Protein AF-A0A7X6U9Q7-F1 (afdb_monomer)

Mean predicted aligned error: 3.82 Å

Radius of gyration: 16.69 Å; Cα contacts (8 Å, |Δi|>4): 390; chains: 1; bounding box: 42×28×48 Å

Structure (mmCIF, N/CA/C/O backbone):
data_AF-A0A7X6U9Q7-F1
#
_entry.id   AF-A0A7X6U9Q7-F1
#
loop_
_atom_site.group_PDB
_atom_site.id
_atom_site.type_symbol
_atom_site.label_atom_id
_atom_site.label_alt_id
_atom_site.label_comp_id
_atom_site.label_asym_id
_atom_site.label_entity_id
_atom_site.label_seq_id
_atom_site.pdbx_PDB_ins_code
_atom_site.Cartn_x
_atom_site.Cartn_y
_atom_site.Cartn_z
_atom_site.occupancy
_atom_site.B_iso_or_equiv
_atom_site.auth_seq_id
_atom_site.auth_comp_id
_atom_site.auth_asym_id
_atom_site.auth_atom_id
_atom_site.pdbx_PDB_model_num
ATOM 1 N N . VAL A 1 1 ? -3.565 -9.927 -11.632 1.00 79.88 1 VAL A N 1
ATOM 2 C CA . VAL A 1 1 ? -2.862 -8.622 -11.612 1.00 79.88 1 VAL A CA 1
ATOM 3 C C . VAL A 1 1 ? -2.818 -8.021 -13.008 1.00 79.88 1 VAL A C 1
ATOM 5 O O . VAL A 1 1 ? -3.330 -6.925 -13.165 1.00 79.88 1 VAL A O 1
ATOM 8 N N . PHE A 1 2 ? -2.296 -8.740 -14.009 1.0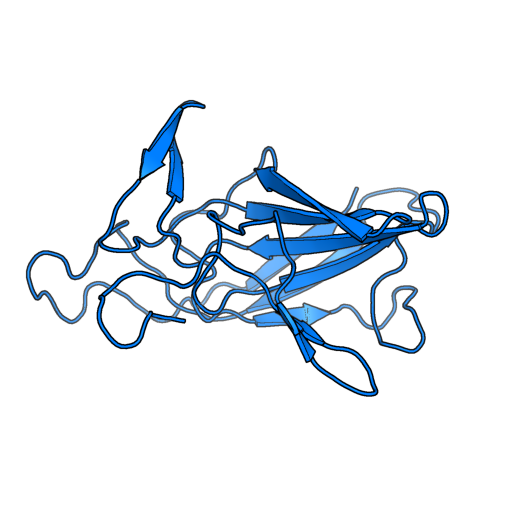0 89.38 2 PHE A N 1
ATOM 9 C CA . PHE A 1 2 ? -2.230 -8.287 -15.404 1.00 89.38 2 PHE A CA 1
ATOM 10 C C . PHE A 1 2 ? -3.474 -8.628 -16.232 1.00 89.38 2 PHE A C 1
ATOM 12 O O . PHE A 1 2 ? -4.174 -9.601 -15.933 1.00 89.38 2 PHE A O 1
ATOM 19 N N . GLN A 1 3 ? -3.727 -7.823 -17.261 1.00 92.38 3 GLN A N 1
ATOM 20 C CA . GLN A 1 3 ? -4.782 -8.022 -18.249 1.00 92.38 3 GLN A CA 1
ATOM 21 C C . GLN A 1 3 ? -4.466 -9.225 -19.149 1.00 92.38 3 GLN A C 1
ATOM 23 O O . GLN A 1 3 ? -3.314 -9.515 -19.446 1.00 92.38 3 GLN A O 1
ATOM 28 N N . ALA A 1 4 ? -5.494 -9.934 -19.624 1.00 90.81 4 ALA A N 1
ATOM 29 C CA . ALA A 1 4 ? -5.297 -11.177 -20.381 1.00 90.81 4 ALA A CA 1
ATOM 30 C C . ALA A 1 4 ? -4.565 -10.989 -21.727 1.00 90.81 4 ALA A C 1
ATOM 32 O O . ALA A 1 4 ? -3.931 -11.922 -22.208 1.00 90.81 4 ALA A O 1
ATOM 33 N N . ASN A 1 5 ? -4.663 -9.798 -22.327 1.00 94.81 5 ASN A N 1
ATOM 34 C CA . ASN A 1 5 ? -4.140 -9.498 -23.664 1.00 94.81 5 ASN A CA 1
ATOM 35 C C . ASN A 1 5 ? -3.117 -8.346 -23.668 1.00 94.81 5 ASN A C 1
ATOM 37 O O . ASN A 1 5 ? -2.826 -7.801 -24.732 1.00 94.81 5 ASN A O 1
ATOM 41 N N . ALA A 1 6 ? -2.618 -7.937 -22.499 1.00 92.88 6 ALA A N 1
ATOM 42 C CA . ALA A 1 6 ? -1.631 -6.869 -22.367 1.00 92.88 6 ALA A CA 1
ATOM 43 C C . ALA A 1 6 ? -0.783 -7.073 -21.108 1.00 92.88 6 ALA A C 1
ATOM 45 O O . ALA A 1 6 ? -1.324 -7.396 -20.050 1.00 92.88 6 ALA A O 1
ATOM 46 N N . ASP A 1 7 ? 0.514 -6.770 -21.193 1.00 90.25 7 ASP A N 1
ATOM 47 C CA . ASP A 1 7 ? 1.433 -6.720 -20.044 1.00 90.25 7 ASP A CA 1
ATOM 48 C C . ASP A 1 7 ? 1.203 -5.449 -19.199 1.00 90.25 7 ASP A C 1
ATOM 50 O O . ASP A 1 7 ? 2.133 -4.784 -18.759 1.00 90.25 7 ASP A O 1
ATOM 54 N N . LEU A 1 8 ? -0.068 -5.102 -18.973 1.00 94.06 8 LEU A N 1
ATOM 55 C CA . LEU A 1 8 ? -0.517 -3.990 -18.143 1.00 94.06 8 LEU A CA 1
ATOM 56 C C . LEU A 1 8 ? -1.398 -4.489 -16.991 1.00 94.06 8 LEU A C 1
ATOM 58 O O . LEU A 1 8 ? -2.147 -5.459 -17.161 1.00 94.06 8 LEU A O 1
ATOM 62 N N . PRO A 1 9 ? -1.350 -3.843 -15.817 1.00 94.81 9 PRO A N 1
ATOM 63 C CA . PRO A 1 9 ? -2.194 -4.204 -14.690 1.00 94.81 9 PRO A CA 1
ATOM 64 C C . PRO A 1 9 ? -3.659 -3.817 -14.934 1.00 94.81 9 PRO A C 1
ATOM 66 O O . PRO A 1 9 ? -3.984 -2.960 -15.760 1.00 94.81 9 PRO A O 1
ATOM 69 N N . PHE A 1 10 ? -4.570 -4.445 -14.192 1.00 94.62 10 PHE A N 1
ATOM 70 C CA . PHE A 1 10 ? -5.909 -3.890 -14.012 1.00 94.62 10 PHE A CA 1
ATOM 71 C C . PHE A 1 10 ? -5.839 -2.692 -13.061 1.00 94.62 10 PHE A C 1
ATOM 73 O O . PHE A 1 10 ? -5.263 -2.801 -11.980 1.00 94.62 10 PHE A O 1
ATOM 80 N N . LEU A 1 11 ? -6.453 -1.575 -13.458 1.00 94.88 11 LEU A N 1
ATOM 81 C CA . LEU A 1 11 ? -6.632 -0.404 -12.592 1.00 94.88 11 LEU A CA 1
ATOM 82 C C . LEU A 1 11 ? -7.973 -0.437 -11.851 1.00 94.88 11 LEU A C 1
ATOM 84 O O . LEU A 1 11 ? -8.107 0.145 -10.781 1.00 94.88 11 LEU A O 1
ATOM 88 N N . THR A 1 12 ? -8.972 -1.124 -12.410 1.00 93.62 12 THR A N 1
ATOM 89 C CA . THR A 1 12 ? -10.276 -1.309 -11.771 1.00 93.62 12 THR A CA 1
ATOM 90 C C . THR A 1 12 ? -10.137 -2.185 -10.534 1.00 93.62 12 THR A C 1
ATOM 92 O O . THR A 1 12 ? -9.605 -3.296 -10.607 1.00 93.62 12 THR A O 1
ATOM 95 N N . VAL A 1 13 ? -10.662 -1.705 -9.410 1.00 92.56 13 VAL A N 1
ATOM 96 C CA . VAL A 1 13 ? -10.732 -2.482 -8.170 1.00 92.56 13 VAL A CA 1
ATOM 97 C C . VAL A 1 13 ? -12.041 -3.259 -8.087 1.00 92.56 13 VAL A C 1
ATOM 99 O O . VAL A 1 13 ? -13.046 -2.909 -8.710 1.00 92.56 13 VAL A O 1
ATOM 102 N N . VAL A 1 14 ? -12.016 -4.328 -7.299 1.00 92.94 14 VAL A N 1
ATOM 103 C CA . VAL A 1 14 ? -13.173 -5.174 -7.018 1.00 92.94 14 VAL A CA 1
ATOM 104 C C . VAL A 1 14 ? -13.451 -5.095 -5.527 1.00 92.94 14 VAL A C 1
ATOM 106 O O . VAL A 1 14 ? -12.566 -5.384 -4.720 1.00 92.94 14 VAL A O 1
ATOM 109 N N . GLU A 1 15 ? -14.669 -4.708 -5.174 1.00 91.94 15 GLU A N 1
ATOM 110 C CA . GLU A 1 15 ? -15.183 -4.865 -3.820 1.00 91.94 15 GLU A CA 1
ATOM 111 C C . GLU A 1 15 ? -15.698 -6.296 -3.645 1.00 91.94 15 GLU A C 1
ATOM 113 O O . GLU A 1 15 ? -16.269 -6.873 -4.571 1.00 91.94 15 GLU A O 1
ATOM 118 N N . ILE A 1 16 ? -15.457 -6.877 -2.473 1.00 91.50 16 ILE A N 1
ATOM 119 C CA . ILE A 1 16 ? -15.907 -8.219 -2.106 1.00 91.50 16 ILE A CA 1
ATOM 120 C C . ILE A 1 16 ? -16.622 -8.099 -0.765 1.00 91.50 16 ILE A C 1
ATOM 122 O O . ILE A 1 16 ? -16.058 -7.544 0.181 1.00 91.50 16 ILE A O 1
ATOM 126 N N . ASP A 1 17 ? -17.832 -8.636 -0.686 1.00 89.88 17 ASP A N 1
ATOM 127 C CA . ASP A 1 17 ? -18.613 -8.724 0.543 1.00 89.88 17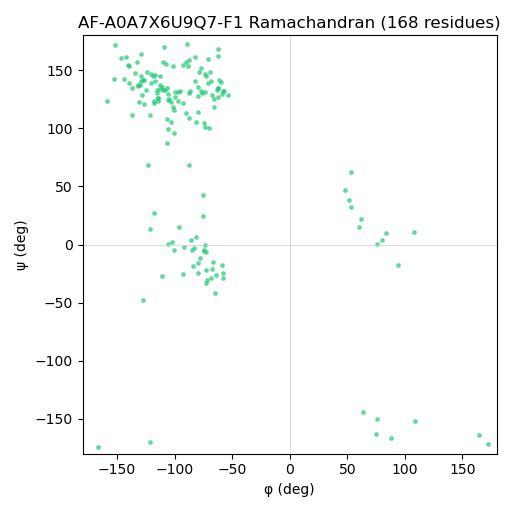 ASP A CA 1
ATOM 128 C C . ASP A 1 17 ? -18.961 -10.191 0.862 1.00 89.88 17 ASP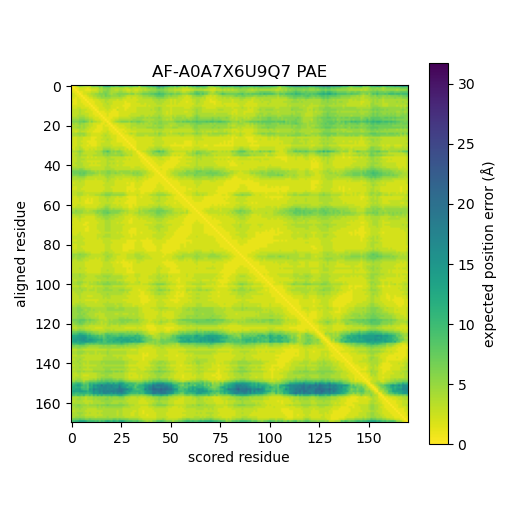 A C 1
ATOM 130 O O . ASP A 1 17 ? -18.389 -11.125 0.293 1.00 89.88 17 ASP A O 1
ATOM 134 N N . ALA A 1 18 ? -19.839 -10.407 1.843 1.00 91.12 18 ALA A N 1
ATOM 135 C CA . ALA A 1 18 ? -20.234 -11.750 2.262 1.00 91.12 18 ALA A CA 1
ATOM 136 C C . ALA A 1 18 ? -21.052 -12.507 1.199 1.00 91.12 18 ALA A C 1
ATOM 138 O O . ALA A 1 18 ? -21.104 -13.738 1.240 1.00 91.12 18 ALA A O 1
ATOM 139 N N . ASP A 1 19 ? -21.671 -11.790 0.263 1.00 94.81 19 ASP A N 1
ATOM 140 C CA . ASP A 1 19 ? -22.654 -12.314 -0.676 1.00 94.81 19 ASP A CA 1
ATOM 141 C C . ASP A 1 19 ? -22.125 -12.347 -2.122 1.00 94.81 19 ASP A C 1
ATOM 143 O O . ASP A 1 19 ? -22.591 -13.160 -2.927 1.00 94.81 19 ASP A O 1
ATOM 147 N N . SER A 1 20 ? -21.174 -11.478 -2.489 1.00 96.19 20 SER A N 1
ATOM 148 C CA . SER A 1 20 ? -20.748 -11.282 -3.878 1.00 96.19 20 SER A CA 1
ATOM 149 C C . SER A 1 20 ? -19.432 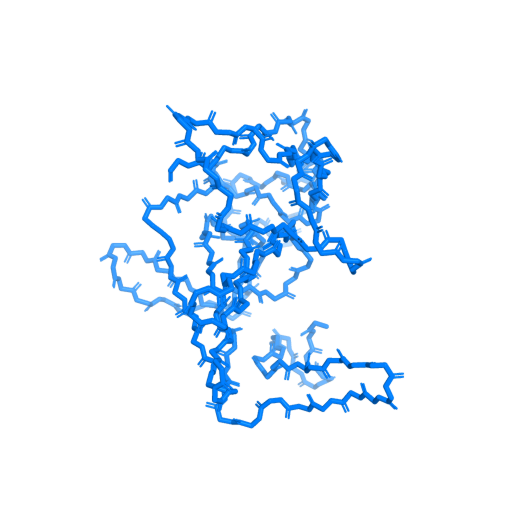-10.493 -4.032 1.00 96.19 20 SER A C 1
ATOM 151 O O . SER A 1 20 ? -18.724 -10.179 -3.075 1.00 96.19 20 SER A O 1
ATOM 153 N N . TYR A 1 21 ? -19.083 -10.191 -5.284 1.00 95.00 21 TYR A N 1
ATOM 154 C CA . TYR A 1 21 ? -17.989 -9.309 -5.670 1.00 95.00 21 TYR A CA 1
ATOM 155 C C . TYR A 1 21 ? -18.398 -8.418 -6.851 1.00 95.00 21 TYR A C 1
ATOM 157 O O . TYR A 1 21 ? -19.024 -8.883 -7.809 1.00 95.00 21 TYR A O 1
ATOM 165 N N . TYR A 1 22 ? -18.015 -7.142 -6.813 1.00 94.50 22 TYR A N 1
ATOM 166 C CA . TYR A 1 22 ? -18.437 -6.142 -7.797 1.00 94.50 22 TYR A CA 1
ATOM 167 C C . TYR A 1 22 ? -17.273 -5.239 -8.223 1.00 94.50 22 TYR A C 1
ATOM 169 O O . TYR A 1 22 ? -16.528 -4.754 -7.370 1.00 94.50 22 TYR A O 1
ATOM 177 N N . PRO A 1 23 ? -17.101 -4.963 -9.530 1.00 93.94 23 PRO A N 1
ATOM 178 C CA . PRO A 1 23 ? -16.199 -3.908 -9.977 1.00 93.94 23 PRO A CA 1
ATOM 179 C C . PRO A 1 23 ? -16.673 -2.543 -9.467 1.00 93.94 23 PRO A C 1
ATOM 181 O O . PRO A 1 23 ? -17.847 -2.200 -9.619 1.00 93.94 23 PRO A O 1
ATOM 184 N N . VAL A 1 24 ? -15.763 -1.740 -8.918 1.00 94.62 24 VAL A N 1
ATOM 185 C CA . VAL A 1 24 ? -16.077 -0.372 -8.483 1.00 94.62 24 VAL A CA 1
ATOM 186 C C . VAL A 1 24 ? -16.044 0.553 -9.699 1.00 94.62 24 VAL A C 1
ATOM 188 O O . VAL A 1 24 ? -14.983 0.870 -10.238 1.00 94.62 24 VAL A O 1
ATOM 191 N N . ALA A 1 25 ? -17.219 0.963 -10.172 1.00 93.81 25 ALA A N 1
ATOM 192 C CA . ALA A 1 25 ? -17.336 1.842 -11.330 1.00 93.81 25 ALA A CA 1
ATOM 193 C C . ALA A 1 25 ? -16.862 3.269 -11.005 1.00 93.81 25 ALA A C 1
ATOM 195 O O . ALA A 1 25 ? -17.179 3.816 -9.954 1.00 93.81 25 ALA A O 1
ATOM 196 N N . GLY A 1 26 ? -16.141 3.898 -11.939 1.00 94.12 26 GLY A N 1
ATOM 197 C CA . GLY A 1 26 ? -15.715 5.298 -11.812 1.00 94.12 26 GLY A CA 1
ATOM 198 C C . GLY A 1 26 ? -14.481 5.534 -10.934 1.00 94.12 26 GLY A C 1
ATOM 199 O O . GLY A 1 26 ? -14.086 6.685 -10.769 1.00 94.12 26 GLY A O 1
ATOM 200 N N . PHE A 1 27 ? -13.848 4.474 -10.423 1.00 97.00 27 PHE A N 1
ATOM 201 C CA . PHE A 1 27 ? -12.603 4.551 -9.665 1.00 97.00 27 PHE A CA 1
ATOM 202 C C . PHE A 1 27 ? -11.526 3.629 -10.251 1.00 97.00 27 PHE A C 1
ATOM 204 O O . PHE A 1 27 ? -11.795 2.505 -10.679 1.00 97.00 27 PHE A O 1
ATOM 211 N N . GLU A 1 28 ? -10.289 4.116 -10.235 1.00 96.31 28 GLU A N 1
ATOM 212 C CA . GLU A 1 28 ? -9.087 3.387 -10.626 1.00 96.31 28 GLU A CA 1
ATOM 213 C C . GLU A 1 28 ? -8.059 3.476 -9.494 1.00 96.31 28 GLU A C 1
ATOM 215 O O . GLU A 1 28 ? -7.895 4.539 -8.895 1.00 96.31 28 GLU A O 1
ATOM 220 N N . GLN A 1 29 ? -7.333 2.385 -9.246 1.00 96.56 29 GLN A N 1
ATOM 221 C CA . GLN A 1 29 ? -6.203 2.326 -8.320 1.00 96.56 29 GLN A CA 1
ATOM 222 C C . GLN A 1 29 ? -4.874 2.252 -9.096 1.00 96.56 29 GLN A C 1
ATOM 224 O O . GLN A 1 29 ? -4.394 1.155 -9.394 1.00 96.56 29 GLN A O 1
ATOM 229 N N . PRO A 1 30 ? -4.271 3.394 -9.472 1.00 96.25 30 PRO A N 1
ATOM 230 C CA . PRO A 1 30 ? -3.041 3.427 -10.261 1.00 96.25 30 PRO A CA 1
ATOM 231 C C . PRO A 1 30 ? -1.734 3.186 -9.485 1.00 96.25 30 PRO A C 1
ATOM 233 O O . PRO A 1 30 ? -0.713 2.955 -10.133 1.00 96.25 30 PRO A O 1
ATOM 236 N N . LEU A 1 31 ? -1.721 3.273 -8.148 1.00 96.94 31 LEU A N 1
ATOM 237 C CA . LEU A 1 31 ? -0.466 3.324 -7.371 1.00 96.94 31 LEU A CA 1
ATOM 238 C C . LEU A 1 31 ? -0.068 2.009 -6.679 1.00 96.94 31 LEU A C 1
ATOM 240 O O . LEU A 1 31 ? 0.942 1.976 -5.976 1.00 96.94 31 LEU A O 1
ATOM 244 N N . SER A 1 32 ? -0.826 0.921 -6.854 1.00 95.38 32 SER A N 1
ATOM 245 C CA . SER A 1 32 ? -0.474 -0.399 -6.311 1.00 95.38 32 SER A CA 1
ATOM 246 C C . SER A 1 32 ? -1.185 -1.524 -7.067 1.00 95.38 32 SER A C 1
ATOM 248 O O . SER A 1 32 ? -2.412 -1.535 -7.134 1.00 95.38 32 SER A O 1
ATOM 250 N N . HIS A 1 33 ? -0.444 -2.486 -7.632 1.00 92.62 33 HIS A N 1
ATOM 251 C CA . HIS A 1 33 ? -1.044 -3.573 -8.430 1.00 92.62 33 HIS A CA 1
ATOM 252 C C . HIS A 1 33 ? -0.626 -4.974 -7.993 1.00 92.62 33 HIS A C 1
ATOM 254 O O . HIS A 1 33 ? -1.460 -5.877 -7.883 1.00 92.62 33 HIS A O 1
ATOM 260 N N . TYR A 1 34 ? 0.673 -5.187 -7.788 1.00 87.69 34 TYR A N 1
ATOM 261 C CA . TYR A 1 34 ? 1.192 -6.480 -7.345 1.00 87.69 34 TYR A CA 1
ATOM 262 C C . TYR A 1 34 ? 1.049 -6.622 -5.831 1.00 87.69 34 TYR A C 1
ATOM 264 O O . TYR A 1 34 ? 0.873 -5.631 -5.126 1.00 87.69 34 TYR A O 1
ATOM 272 N N . HIS A 1 35 ? 1.106 -7.857 -5.325 1.00 90.50 35 HIS A N 1
ATOM 273 C CA . HIS A 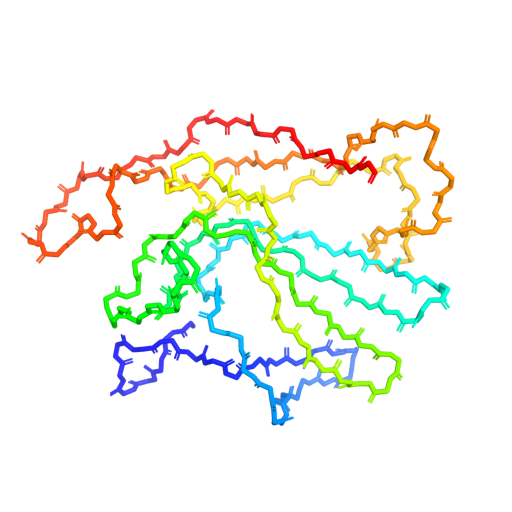1 35 ? 0.982 -8.093 -3.889 1.00 90.50 35 HIS A CA 1
ATOM 274 C C . HIS A 1 35 ? 2.002 -7.245 -3.112 1.00 90.50 35 HIS A C 1
ATOM 276 O O . HIS A 1 35 ? 3.203 -7.282 -3.393 1.00 90.50 35 HIS A O 1
ATOM 282 N N . SER A 1 36 ? 1.497 -6.516 -2.127 1.00 93.81 36 SER A N 1
ATOM 283 C CA . SER A 1 36 ? 2.236 -5.727 -1.153 1.00 93.81 36 SER A CA 1
ATOM 284 C C . SER A 1 36 ? 1.522 -5.845 0.198 1.00 93.81 36 SER A C 1
ATOM 286 O O . SER A 1 36 ? 0.342 -6.220 0.228 1.00 93.81 36 SER A O 1
ATOM 288 N N . PRO A 1 37 ? 2.199 -5.523 1.309 1.00 96.56 37 PRO A N 1
ATOM 289 C CA . PRO A 1 37 ? 1.572 -5.443 2.610 1.00 96.56 37 PRO A CA 1
ATOM 290 C C . PRO A 1 37 ? 0.475 -4.392 2.580 1.00 96.56 37 PRO A C 1
ATOM 292 O O . PRO A 1 37 ? 0.632 -3.314 1.995 1.00 96.56 37 PRO A O 1
ATOM 295 N N . LYS A 1 38 ? -0.631 -4.716 3.246 1.00 95.62 38 LYS A N 1
ATOM 296 C CA . LYS A 1 38 ? -1.810 -3.860 3.322 1.00 95.62 38 LYS A CA 1
ATOM 297 C C . LYS A 1 38 ? -2.243 -3.707 4.768 1.00 95.62 38 LYS A C 1
ATOM 299 O O . LYS A 1 38 ? -2.291 -4.687 5.507 1.00 95.62 38 LYS A O 1
ATOM 304 N N . LEU A 1 39 ? -2.588 -2.485 5.152 1.00 96.06 39 LEU A N 1
ATOM 305 C CA . LEU A 1 39 ? -3.165 -2.163 6.455 1.00 96.06 39 LEU A CA 1
ATOM 306 C C . LEU A 1 39 ? -4.561 -1.579 6.248 1.00 96.06 39 LEU A C 1
ATOM 308 O O . LEU A 1 39 ? -4.706 -0.565 5.570 1.00 96.06 39 LEU A O 1
ATOM 312 N N . ALA A 1 40 ? -5.569 -2.214 6.844 1.00 95.62 40 ALA A N 1
ATOM 313 C CA . ALA A 1 40 ? -6.941 -1.721 6.855 1.00 95.62 40 ALA A CA 1
ATOM 314 C C . ALA A 1 40 ? -7.254 -1.024 8.188 1.00 95.62 40 ALA A C 1
ATOM 316 O O . ALA A 1 40 ? -7.004 -1.582 9.262 1.00 95.62 40 ALA A O 1
ATOM 317 N N . LEU A 1 41 ? -7.824 0.176 8.103 1.00 95.06 41 LEU A N 1
ATOM 318 C CA . LEU A 1 41 ? -8.228 1.024 9.225 1.00 95.06 41 LEU A CA 1
ATOM 319 C C . LEU A 1 41 ? -9.656 1.511 8.982 1.00 95.06 41 LEU A C 1
ATOM 321 O O . LEU A 1 41 ? -9.962 1.943 7.875 1.00 95.06 41 LEU A O 1
ATOM 325 N N . THR A 1 42 ? -10.511 1.495 9.995 1.00 95.44 42 THR A N 1
ATOM 326 C CA . THR A 1 42 ? -11.844 2.102 9.929 1.00 95.44 42 THR A CA 1
ATOM 327 C C . THR A 1 42 ? -11.897 3.335 10.817 1.00 95.44 42 THR A C 1
ATOM 329 O O . THR A 1 42 ? -11.488 3.283 11.970 1.00 95.44 42 THR A O 1
ATOM 332 N N . ASP A 1 43 ? -12.424 4.435 10.298 1.00 93.62 43 ASP A N 1
ATOM 333 C CA . ASP A 1 43 ? -12.759 5.635 11.061 1.00 93.62 43 ASP A CA 1
ATOM 334 C C . ASP A 1 43 ? -14.275 5.655 11.264 1.00 93.62 43 ASP A C 1
ATOM 336 O O . ASP A 1 43 ? -15.039 5.907 10.329 1.00 93.62 43 ASP A O 1
ATOM 340 N N . SER A 1 44 ? -14.722 5.346 12.483 1.00 90.31 44 SER A N 1
ATOM 341 C CA . SER A 1 44 ? -16.151 5.300 12.808 1.00 90.31 44 SER A CA 1
ATOM 342 C C . SER A 1 44 ? -16.806 6.687 12.775 1.00 90.31 44 SER A C 1
ATOM 344 O O . SER A 1 44 ? -17.989 6.797 12.451 1.00 90.31 44 SER A O 1
ATOM 346 N N . SER A 1 45 ? -16.040 7.748 13.050 1.00 91.00 45 SER A N 1
ATOM 347 C CA . SER A 1 45 ? -16.539 9.124 13.099 1.00 91.00 45 SER A CA 1
ATOM 348 C C . SER A 1 45 ? -16.853 9.668 11.707 1.00 91.00 45 SER A C 1
ATOM 350 O O . SER A 1 45 ? -17.805 10.430 11.540 1.00 91.00 45 SER A O 1
ATOM 352 N N . GLN A 1 46 ? -16.084 9.231 10.707 1.00 92.31 46 GLN A N 1
ATOM 353 C CA . GLN A 1 46 ? -16.260 9.588 9.297 1.00 92.31 46 GLN A CA 1
ATOM 354 C C . GLN A 1 46 ? -16.969 8.497 8.485 1.00 92.31 46 GLN A C 1
ATOM 356 O O . GLN A 1 46 ? -17.241 8.702 7.303 1.00 92.31 46 GLN A O 1
ATOM 361 N N . GLN A 1 47 ? -17.250 7.343 9.104 1.00 94.19 47 GLN A N 1
ATOM 362 C CA . GLN A 1 47 ? -17.723 6.129 8.435 1.00 94.19 47 GLN A CA 1
ATOM 363 C C . GLN A 1 47 ? -16.869 5.795 7.198 1.00 94.19 47 GLN A C 1
ATOM 365 O O . GLN A 1 47 ? -17.390 5.538 6.113 1.00 94.19 47 GLN A O 1
ATOM 370 N N . ALA A 1 48 ? -15.546 5.844 7.362 1.00 96.12 48 ALA A N 1
ATOM 371 C CA . ALA A 1 48 ? -14.587 5.657 6.281 1.00 96.12 48 ALA A CA 1
ATOM 372 C C . ALA A 1 48 ? -13.716 4.416 6.506 1.00 96.12 48 ALA A C 1
ATOM 374 O O . ALA A 1 48 ? -13.271 4.146 7.622 1.00 96.12 48 ALA A O 1
ATOM 375 N N . LEU A 1 49 ? -13.432 3.685 5.429 1.00 95.81 49 LEU A N 1
ATOM 376 C CA . LEU A 1 49 ? -12.458 2.598 5.398 1.00 95.81 49 LEU A CA 1
ATOM 377 C C . LEU A 1 49 ? -11.210 3.070 4.654 1.00 95.81 49 LEU A C 1
ATOM 379 O O . LEU A 1 49 ? -11.282 3.482 3.498 1.00 95.81 49 LEU A O 1
ATOM 383 N N . HIS A 1 50 ? -10.055 2.968 5.298 1.00 96.81 50 HIS A N 1
ATOM 384 C CA . HIS A 1 50 ? -8.756 3.255 4.709 1.00 96.81 50 HIS A CA 1
ATOM 385 C C . HIS A 1 50 ? -7.970 1.964 4.498 1.00 96.81 50 HIS A C 1
ATOM 387 O O . HIS A 1 50 ? -7.836 1.148 5.408 1.00 96.81 50 HIS A O 1
ATOM 393 N N . MET A 1 51 ? -7.395 1.808 3.312 1.00 96.69 51 MET A N 1
ATOM 394 C CA . MET A 1 51 ? -6.506 0.710 2.945 1.00 96.69 51 MET A CA 1
ATOM 395 C C . MET A 1 51 ? -5.169 1.312 2.530 1.00 96.69 51 MET A C 1
ATOM 397 O O . MET A 1 51 ? -5.084 2.001 1.516 1.00 96.69 51 MET A O 1
ATOM 401 N N . ILE A 1 52 ? -4.137 1.091 3.337 1.00 97.50 52 ILE A N 1
ATOM 402 C CA . ILE A 1 52 ? -2.778 1.570 3.081 1.00 97.50 52 ILE A CA 1
ATOM 403 C C . ILE A 1 52 ? -1.988 0.456 2.399 1.00 97.50 52 ILE A C 1
ATOM 405 O O . ILE A 1 52 ? -2.003 -0.675 2.879 1.00 97.50 52 ILE A O 1
ATOM 409 N N . PHE A 1 53 ? -1.290 0.783 1.316 1.00 97.62 53 PHE A N 1
ATOM 410 C CA . PHE A 1 53 ? -0.462 -0.121 0.522 1.00 97.62 53 PHE A CA 1
ATOM 411 C C . PHE A 1 53 ? 1.001 0.307 0.641 1.00 97.62 53 PHE A C 1
ATOM 413 O O . PHE A 1 53 ? 1.335 1.457 0.355 1.00 97.62 53 PHE A O 1
ATOM 420 N N . PHE A 1 54 ? 1.874 -0.604 1.075 1.00 96.94 54 PHE A N 1
ATOM 421 C CA . PHE A 1 54 ? 3.277 -0.296 1.368 1.00 96.94 54 PHE A CA 1
ATOM 422 C C . PHE A 1 54 ? 4.194 -0.723 0.216 1.00 96.94 54 PHE A C 1
ATOM 424 O O . PHE A 1 54 ? 4.616 -1.879 0.146 1.00 96.94 54 PHE A O 1
ATOM 431 N N . GLY A 1 55 ? 4.523 0.211 -0.682 1.00 94.94 55 GLY A N 1
ATOM 432 C CA . GLY A 1 55 ? 5.356 -0.069 -1.852 1.00 94.94 55 GLY A CA 1
ATOM 433 C C . GLY A 1 55 ? 4.696 -1.067 -2.806 1.00 94.94 55 GLY A C 1
ATOM 434 O O . GLY A 1 55 ? 3.474 -1.085 -2.980 1.00 94.94 55 GLY A O 1
ATOM 435 N N . GLY A 1 56 ? 5.515 -1.923 -3.412 1.00 94.31 56 GLY A N 1
ATOM 436 C CA . GLY A 1 56 ? 5.065 -2.921 -4.383 1.00 94.31 56 GLY A CA 1
ATOM 437 C C . GLY A 1 56 ? 5.503 -2.580 -5.803 1.00 94.31 56 GLY A C 1
ATOM 438 O O . 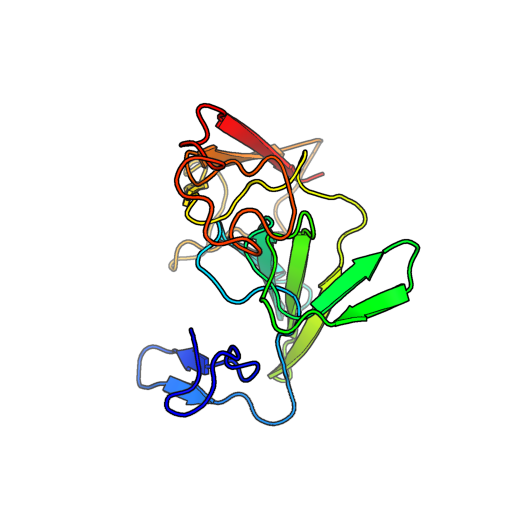GLY A 1 56 ? 6.527 -1.926 -6.004 1.00 94.31 56 GLY A O 1
ATOM 439 N N . LEU A 1 57 ? 4.719 -3.032 -6.783 1.00 96.00 57 LEU A N 1
ATOM 440 C CA . LEU A 1 57 ? 4.850 -2.623 -8.182 1.00 96.00 57 LEU A CA 1
ATOM 441 C C . LEU A 1 57 ? 3.616 -1.818 -8.582 1.00 96.00 57 LEU A C 1
ATOM 443 O O . LEU A 1 57 ? 2.485 -2.213 -8.259 1.00 96.00 57 LEU A O 1
ATOM 447 N N . ALA A 1 58 ? 3.838 -0.732 -9.315 1.00 96.62 58 ALA A N 1
ATOM 448 C CA . ALA A 1 58 ? 2.778 0.135 -9.809 1.00 96.62 58 ALA A CA 1
ATOM 449 C C . ALA A 1 58 ? 3.109 0.672 -11.203 1.00 96.62 58 ALA A C 1
ATOM 451 O O . ALA A 1 58 ? 4.259 0.993 -11.488 1.00 96.62 58 ALA A O 1
ATOM 452 N N . GLN A 1 59 ? 2.096 0.792 -12.064 1.00 96.50 59 GLN A N 1
ATOM 453 C CA . GLN A 1 59 ? 2.245 1.398 -13.388 1.00 96.50 59 GLN A CA 1
ATOM 454 C C . GLN A 1 59 ? 2.423 2.914 -13.270 1.00 96.50 59 GLN A C 1
ATOM 456 O O . GLN A 1 59 ? 3.095 3.534 -14.092 1.00 96.50 59 GLN A O 1
ATOM 461 N N . PHE A 1 60 ? 1.834 3.522 -12.237 1.00 97.50 60 PHE A N 1
ATOM 462 C CA . PHE A 1 60 ? 1.967 4.943 -11.967 1.00 97.50 60 PHE A CA 1
ATOM 463 C C . PHE A 1 60 ? 2.615 5.186 -10.612 1.00 97.50 60 PHE A C 1
ATOM 465 O O . PHE A 1 60 ? 2.369 4.482 -9.637 1.00 97.50 60 PHE A O 1
ATOM 472 N N . TYR A 1 61 ? 3.411 6.243 -10.550 1.00 96.06 61 TYR A N 1
ATOM 473 C CA . TYR A 1 61 ? 4.065 6.706 -9.332 1.00 96.06 61 TYR A CA 1
ATOM 474 C C . TYR A 1 61 ? 4.302 8.210 -9.420 1.00 96.06 61 TYR A C 1
ATOM 476 O O . TYR A 1 61 ? 4.073 8.826 -10.461 1.00 96.06 61 TYR A O 1
ATOM 484 N N . TYR A 1 62 ? 4.734 8.818 -8.322 1.00 93.88 62 TYR A N 1
ATOM 485 C CA . TYR A 1 62 ? 5.070 10.236 -8.282 1.00 93.88 62 TYR A CA 1
ATOM 486 C C . TYR A 1 62 ? 6.567 10.413 -8.060 1.00 93.88 62 TYR A C 1
ATOM 488 O O . TYR A 1 62 ? 7.147 9.791 -7.173 1.00 93.88 62 TYR A O 1
ATOM 496 N N . GLU A 1 63 ? 7.168 11.294 -8.848 1.00 89.94 63 GLU A N 1
ATOM 497 C CA . GLU A 1 63 ? 8.556 11.731 -8.724 1.00 89.94 63 GLU A CA 1
ATOM 498 C C . GLU A 1 63 ? 8.548 13.260 -8.761 1.00 89.94 63 GLU A C 1
ATOM 500 O O . GLU A 1 63 ? 7.963 13.851 -9.671 1.00 89.94 63 GLU A O 1
ATOM 505 N N . ASP A 1 64 ? 9.093 13.899 -7.724 1.00 89.62 64 ASP A N 1
ATOM 506 C CA . ASP A 1 64 ? 9.082 15.360 -7.555 1.00 89.62 64 ASP A CA 1
ATOM 507 C C . ASP A 1 64 ? 7.683 15.997 -7.702 1.00 89.62 64 ASP A C 1
ATOM 509 O O . ASP A 1 64 ? 7.505 17.069 -8.280 1.00 89.62 64 ASP A O 1
ATOM 513 N N . GLY A 1 65 ? 6.654 15.307 -7.196 1.00 89.50 65 GLY A N 1
ATOM 514 C CA . GLY A 1 65 ? 5.255 15.750 -7.264 1.00 89.50 65 GLY A CA 1
ATOM 515 C C . GLY A 1 65 ? 4.595 15.582 -8.637 1.00 89.50 65 GLY A C 1
ATOM 516 O O . GLY A 1 65 ? 3.411 15.884 -8.786 1.00 89.50 65 GLY A O 1
ATOM 517 N N . VAL A 1 66 ? 5.312 15.055 -9.630 1.00 94.94 66 VAL A N 1
ATOM 518 C CA . VAL A 1 66 ? 4.795 14.793 -10.975 1.00 94.94 66 VAL A CA 1
ATOM 519 C C . VAL A 1 66 ? 4.431 13.319 -11.108 1.00 94.94 66 VAL A C 1
ATOM 521 O O . VAL A 1 66 ? 5.264 12.443 -10.876 1.00 94.94 66 VAL A O 1
ATOM 524 N N . ARG A 1 67 ? 3.192 13.036 -11.527 1.00 95.25 67 ARG A N 1
ATOM 525 C CA . ARG A 1 67 ? 2.765 11.671 -11.855 1.00 95.25 67 ARG A CA 1
ATOM 526 C C . ARG A 1 67 ? 3.529 11.179 -13.085 1.00 95.25 67 ARG A C 1
ATOM 528 O O . ARG A 1 67 ? 3.497 11.814 -14.140 1.00 95.25 67 ARG A O 1
ATOM 535 N N . LYS A 1 68 ? 4.186 10.038 -12.945 1.00 97.44 68 LYS A N 1
ATOM 536 C CA . LYS A 1 68 ? 4.858 9.284 -14.001 1.00 97.44 68 LYS A CA 1
ATOM 537 C C . LYS A 1 68 ? 4.056 8.027 -14.311 1.00 97.44 68 LYS A C 1
ATOM 539 O O . LYS A 1 68 ? 3.307 7.536 -13.466 1.00 97.44 68 LYS A O 1
ATOM 544 N N . GLN A 1 69 ? 4.229 7.534 -15.528 1.00 97.44 69 GLN A N 1
ATOM 545 C CA . GLN A 1 69 ? 3.726 6.247 -15.980 1.00 97.44 69 GLN A CA 1
ATOM 546 C C . GLN A 1 69 ? 4.907 5.452 -16.529 1.00 97.44 69 GLN A C 1
ATOM 548 O O . GLN A 1 69 ? 5.691 5.992 -17.312 1.00 97.44 69 GLN A O 1
ATOM 553 N N . ASP A 1 70 ? 5.012 4.195 -16.125 1.00 96.44 70 ASP A N 1
ATOM 554 C CA . ASP A 1 70 ? 5.966 3.234 -16.658 1.00 96.44 70 ASP A CA 1
ATOM 555 C C . ASP A 1 70 ? 5.254 1.891 -16.858 1.00 96.44 70 ASP A C 1
ATOM 557 O O . ASP A 1 70 ? 4.847 1.219 -15.908 1.00 96.44 70 ASP A O 1
ATOM 561 N N . ASP A 1 71 ? 5.086 1.518 -18.124 1.00 95.06 71 ASP A N 1
ATOM 562 C CA . ASP A 1 71 ? 4.370 0.309 -18.529 1.00 95.06 71 ASP A CA 1
ATOM 563 C C . ASP A 1 71 ? 5.181 -0.973 -18.277 1.00 95.06 71 ASP A C 1
ATOM 565 O O . ASP A 1 71 ? 4.636 -2.066 -18.402 1.00 95.06 71 ASP A O 1
ATOM 569 N N . LEU A 1 72 ? 6.449 -0.868 -17.851 1.00 94.00 72 LEU A N 1
ATOM 570 C CA . LEU A 1 72 ? 7.194 -2.004 -17.292 1.00 94.00 72 LEU A CA 1
ATOM 571 C C . LEU A 1 72 ? 6.738 -2.368 -15.870 1.00 94.00 72 LEU A C 1
ATOM 573 O O . LEU A 1 72 ? 7.207 -3.365 -15.320 1.00 94.00 72 LEU A O 1
ATOM 577 N N . VAL A 1 73 ? 5.817 -1.585 -15.292 1.00 94.94 73 VAL A N 1
ATOM 578 C CA . VAL A 1 73 ? 5.243 -1.770 -13.953 1.00 94.94 73 VAL A CA 1
ATOM 579 C C . VAL A 1 73 ? 6.355 -1.887 -12.899 1.00 94.94 73 VAL A C 1
ATOM 581 O O . VAL A 1 73 ? 6.513 -2.939 -12.267 1.00 94.94 73 VAL A O 1
ATOM 584 N N . PRO A 1 74 ? 7.171 -0.828 -12.732 1.00 95.94 74 PRO A N 1
ATOM 585 C CA . PRO A 1 74 ? 8.368 -0.866 -11.907 1.00 95.94 74 PRO A CA 1
ATOM 586 C C . PRO A 1 74 ? 8.053 -1.143 -10.440 1.00 95.94 74 PRO A C 1
ATOM 588 O O . PRO A 1 74 ? 6.945 -0.908 -9.950 1.00 95.94 74 PRO A O 1
ATOM 591 N N . PHE A 1 75 ? 9.082 -1.553 -9.702 1.00 96.56 75 PHE A N 1
ATOM 592 C CA . PHE A 1 75 ? 9.057 -1.453 -8.251 1.00 96.56 75 PHE A CA 1
ATOM 593 C C . PHE A 1 75 ? 8.958 0.022 -7.843 1.00 96.56 75 PHE A C 1
ATOM 595 O O . PHE A 1 75 ? 9.705 0.863 -8.345 1.00 96.56 75 PHE A O 1
ATOM 602 N N . VAL A 1 76 ? 8.082 0.326 -6.888 1.00 96.75 76 VAL A N 1
ATOM 6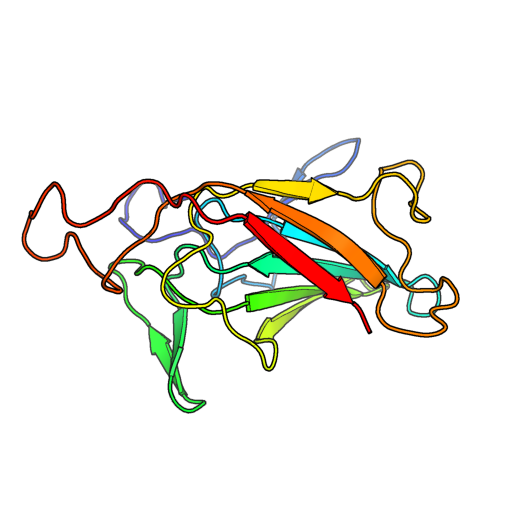03 C CA . VAL A 1 76 ? 7.849 1.684 -6.387 1.00 96.75 76 VAL A CA 1
ATOM 604 C C . VAL A 1 76 ? 8.043 1.747 -4.877 1.00 96.75 76 VAL A C 1
ATOM 606 O O . VAL A 1 76 ? 7.779 0.791 -4.150 1.00 96.75 76 VAL A O 1
ATOM 609 N N . SER A 1 77 ? 8.504 2.898 -4.392 1.00 95.81 77 SER A N 1
ATOM 610 C CA . SER A 1 77 ? 8.587 3.196 -2.958 1.00 95.81 77 SER A CA 1
ATOM 611 C C . SER A 1 77 ? 7.329 3.890 -2.425 1.00 95.81 77 SER A C 1
ATOM 613 O O . SER A 1 77 ? 7.246 4.194 -1.236 1.00 95.81 77 SER A O 1
ATOM 615 N N . THR A 1 78 ? 6.350 4.171 -3.288 1.00 96.25 78 THR A N 1
ATOM 616 C CA . THR A 1 78 ? 5.114 4.867 -2.926 1.00 96.25 78 THR A CA 1
ATOM 617 C C . THR A 1 78 ? 4.355 4.099 -1.848 1.00 96.25 78 THR A C 1
ATOM 619 O O . THR A 1 78 ? 4.095 2.907 -1.987 1.00 96.25 78 THR A O 1
ATOM 622 N N . ILE A 1 79 ? 3.975 4.798 -0.779 1.00 97.12 79 ILE A N 1
ATOM 623 C CA . ILE A 1 79 ? 2.946 4.326 0.144 1.00 97.12 79 ILE A CA 1
ATOM 624 C C . ILE A 1 79 ? 1.664 5.065 -0.237 1.00 97.12 79 ILE A C 1
ATOM 626 O O . ILE A 1 79 ? 1.621 6.296 -0.172 1.00 97.12 79 ILE A O 1
ATOM 630 N N . SER A 1 80 ? 0.647 4.334 -0.691 1.00 97.56 80 SER A N 1
ATOM 631 C CA . SER A 1 80 ? -0.650 4.909 -1.061 1.00 97.56 80 SER A CA 1
ATOM 632 C C . SER A 1 80 ? -1.735 4.510 -0.070 1.00 97.56 80 SER A C 1
ATOM 634 O O . SER A 1 80 ? -1.621 3.516 0.648 1.00 97.56 80 SER A O 1
ATOM 636 N N . ARG A 1 81 ? -2.795 5.312 -0.009 1.00 97.56 81 ARG A N 1
ATOM 637 C CA . ARG A 1 81 ? -4.002 5.035 0.761 1.00 97.56 81 ARG A CA 1
ATOM 638 C C . ARG A 1 81 ? -5.207 5.136 -0.154 1.00 97.56 81 ARG A C 1
ATOM 640 O O . ARG A 1 81 ? -5.481 6.219 -0.672 1.00 97.56 81 ARG A O 1
ATOM 647 N N . VAL A 1 82 ? -5.952 4.046 -0.269 1.00 97.81 82 VAL A N 1
ATOM 648 C CA . VAL A 1 82 ? -7.318 4.071 -0.789 1.00 97.81 82 VAL A CA 1
ATOM 649 C C . VAL A 1 82 ? -8.268 4.358 0.369 1.00 97.81 82 VAL A C 1
ATOM 651 O O . VAL A 1 82 ? -8.151 3.741 1.427 1.00 97.81 82 VAL A O 1
ATOM 654 N N . THR A 1 83 ? -9.187 5.298 0.188 1.00 97.62 83 THR A N 1
ATOM 655 C CA . THR A 1 83 ? -10.281 5.569 1.125 1.00 97.62 83 THR A CA 1
ATOM 656 C C . THR A 1 83 ? -11.601 5.253 0.441 1.00 97.62 83 THR A C 1
ATOM 658 O O . THR A 1 83 ? -11.835 5.766 -0.649 1.00 97.62 83 THR A O 1
ATOM 661 N N . ARG A 1 84 ? -12.462 4.474 1.100 1.00 96.69 84 ARG A N 1
ATOM 662 C CA . ARG A 1 84 ? -13.897 4.393 0.811 1.00 96.69 84 ARG A CA 1
ATOM 663 C C . ARG A 1 84 ? -14.647 5.189 1.873 1.00 96.69 84 ARG A C 1
ATOM 665 O O . ARG A 1 84 ? -14.479 4.918 3.062 1.00 96.69 84 ARG A O 1
ATOM 672 N N . THR A 1 85 ? -15.431 6.173 1.462 1.00 96.31 85 THR A N 1
ATOM 673 C CA . THR A 1 85 ? -16.278 6.981 2.353 1.00 96.31 85 THR A CA 1
ATOM 674 C C . THR A 1 85 ? -17.668 6.365 2.532 1.00 96.31 85 THR A C 1
ATOM 676 O O . THR A 1 85 ? -18.026 5.397 1.865 1.00 96.31 85 THR A O 1
ATOM 679 N N . ALA A 1 86 ? -18.462 6.941 3.438 1.00 95.25 86 ALA A N 1
ATOM 680 C CA . ALA A 1 86 ? -19.808 6.477 3.789 1.00 95.25 86 ALA A CA 1
ATOM 681 C C . ALA A 1 86 ? -20.800 6.417 2.612 1.00 95.25 86 ALA A C 1
ATOM 683 O O . ALA A 1 86 ? -21.798 5.705 2.679 1.00 95.25 86 ALA A O 1
ATOM 684 N N . ASP A 1 87 ? -20.552 7.209 1.571 1.00 94.94 87 ASP A N 1
ATOM 685 C CA . ASP A 1 87 ? -21.341 7.309 0.341 1.00 94.94 87 ASP A CA 1
ATOM 686 C C . ASP A 1 87 ? -20.776 6.447 -0.803 1.00 94.94 87 ASP A C 1
ATOM 688 O O . ASP A 1 87 ? -21.133 6.654 -1.960 1.00 94.94 87 ASP A O 1
ATOM 692 N N . ASP A 1 88 ? -19.884 5.504 -0.486 1.00 92.12 88 ASP A N 1
ATOM 693 C CA . ASP A 1 88 ? -19.209 4.609 -1.431 1.00 92.12 88 ASP A CA 1
ATOM 694 C C . ASP A 1 88 ? -18.322 5.317 -2.464 1.00 92.12 88 ASP A C 1
ATOM 696 O O . ASP A 1 88 ? -17.970 4.745 -3.498 1.00 92.12 88 ASP A O 1
ATOM 700 N N . THR A 1 89 ? -17.885 6.547 -2.172 1.00 95.12 89 THR A N 1
ATOM 701 C CA . THR A 1 89 ? -16.863 7.221 -2.976 1.00 95.12 89 THR A CA 1
ATOM 702 C C . THR A 1 89 ? -15.476 6.663 -2.651 1.00 95.12 89 THR A C 1
ATOM 704 O O . THR A 1 89 ? -15.078 6.566 -1.489 1.00 95.12 89 THR A O 1
ATOM 707 N N . PHE A 1 90 ? -14.713 6.331 -3.697 1.00 97.44 90 PHE A N 1
ATOM 708 C CA . PHE A 1 90 ? -13.334 5.861 -3.585 1.00 97.44 90 PHE A CA 1
ATOM 709 C C . PHE A 1 90 ? -12.342 6.933 -4.037 1.00 97.44 90 PHE A C 1
ATOM 711 O O . PHE A 1 90 ? -12.495 7.538 -5.100 1.00 97.44 90 PHE A O 1
ATOM 718 N N . THR A 1 91 ? -11.281 7.133 -3.256 1.00 97.44 91 THR A N 1
ATOM 719 C CA . THR A 1 91 ? -10.141 7.979 -3.632 1.00 97.44 91 THR A CA 1
ATOM 720 C C . THR A 1 91 ? -8.821 7.291 -3.312 1.00 97.44 91 THR A C 1
ATOM 722 O O . THR A 1 91 ? -8.727 6.555 -2.334 1.00 97.44 91 THR A O 1
ATOM 725 N N . GLU A 1 92 ? -7.778 7.544 -4.109 1.00 97.81 92 GLU A N 1
ATOM 726 C CA . GLU A 1 92 ? -6.410 7.109 -3.809 1.00 97.81 92 GLU A CA 1
ATOM 727 C C . GLU A 1 92 ? -5.504 8.326 -3.584 1.00 97.81 92 GLU A C 1
ATOM 729 O O . GLU A 1 92 ? -5.513 9.281 -4.363 1.00 97.81 92 GLU A O 1
ATOM 734 N N . HIS A 1 93 ? -4.713 8.292 -2.511 1.00 96.50 93 HIS A N 1
ATOM 735 C CA . HIS A 1 93 ? -3.783 9.356 -2.140 1.00 96.50 93 HIS A CA 1
ATOM 736 C C . HIS A 1 93 ? -2.381 8.801 -1.884 1.00 96.50 93 HIS A C 1
ATOM 738 O O . HIS A 1 93 ? -2.229 7.764 -1.244 1.00 96.50 93 HIS A O 1
ATOM 744 N N . VAL A 1 94 ? -1.352 9.530 -2.317 1.00 96.81 94 VAL A N 1
ATOM 745 C CA . VAL A 1 94 ? 0.039 9.286 -1.907 1.00 96.81 94 VAL A CA 1
ATOM 746 C C . VAL A 1 94 ? 0.230 9.811 -0.484 1.00 96.81 94 VAL A C 1
ATOM 748 O O . VAL A 1 94 ? -0.133 10.953 -0.198 1.00 96.81 94 VAL A O 1
ATOM 751 N N . LEU A 1 95 ? 0.798 9.000 0.409 1.00 96.00 95 LEU A N 1
ATOM 752 C CA . LEU A 1 95 ? 1.179 9.458 1.745 1.00 96.00 95 LEU A CA 1
ATOM 753 C C . LEU A 1 95 ? 2.480 10.281 1.690 1.00 96.00 95 LEU A C 1
ATOM 755 O O . LEU A 1 95 ? 3.330 10.026 0.838 1.00 96.00 95 LEU A O 1
ATOM 759 N N . PRO A 1 96 ? 2.695 11.235 2.617 1.00 94.38 96 PRO A N 1
ATOM 760 C CA . PRO A 1 96 ? 3.906 12.066 2.669 1.00 94.38 96 PRO A CA 1
ATOM 761 C C . PRO A 1 96 ? 5.140 11.311 3.210 1.00 94.38 96 PRO A C 1
ATOM 763 O O . PRO A 1 96 ? 6.060 11.915 3.755 1.00 94.38 96 PRO A O 1
ATOM 766 N N . ILE A 1 97 ? 5.148 9.985 3.079 1.00 93.94 97 ILE A N 1
ATOM 767 C CA . ILE A 1 97 ? 6.219 9.068 3.464 1.00 93.94 97 ILE A CA 1
ATOM 768 C C . ILE A 1 97 ? 6.356 7.995 2.380 1.00 93.94 97 ILE A C 1
ATOM 770 O O . ILE A 1 97 ? 5.402 7.682 1.669 1.00 93.94 97 ILE A O 1
ATOM 774 N N . SER A 1 98 ? 7.548 7.420 2.253 1.00 95.12 98 SER A N 1
ATOM 775 C CA . SER A 1 98 ? 7.839 6.376 1.269 1.00 95.12 98 SER A CA 1
ATOM 776 C C . SER A 1 98 ? 8.578 5.210 1.910 1.00 95.12 98 SER A C 1
ATOM 778 O O . SER A 1 98 ? 9.212 5.349 2.959 1.00 95.12 98 SER A O 1
ATOM 780 N N . MET A 1 99 ? 8.487 4.047 1.273 1.00 94.94 99 MET A N 1
ATOM 781 C CA . MET A 1 99 ? 9.275 2.885 1.645 1.00 94.94 99 MET A CA 1
ATOM 782 C C . MET A 1 99 ? 10.772 3.182 1.481 1.00 94.94 99 MET A C 1
ATOM 784 O O . MET A 1 99 ? 11.178 3.827 0.511 1.00 94.94 99 MET A O 1
ATOM 788 N N . PRO A 1 100 ? 11.631 2.689 2.389 1.00 92.88 100 PRO A N 1
ATOM 789 C CA . PRO A 1 100 ? 13.073 2.800 2.228 1.00 92.88 100 PRO A CA 1
ATOM 790 C C . PRO A 1 100 ? 13.559 1.894 1.087 1.00 92.88 100 PRO A C 1
ATOM 792 O O . PRO A 1 100 ? 13.756 0.682 1.254 1.00 92.88 100 PRO A O 1
ATOM 795 N N . GLY A 1 101 ? 13.784 2.520 -0.069 1.00 92.75 101 GLY A N 1
ATOM 796 C CA . GLY A 1 101 ? 14.117 1.849 -1.323 1.00 92.75 101 GLY A CA 1
ATOM 797 C C . GLY A 1 101 ? 12.904 1.162 -1.958 1.00 92.75 101 GLY A C 1
ATOM 798 O O . GLY A 1 101 ? 11.756 1.424 -1.608 1.00 92.75 101 GLY A O 1
ATOM 799 N N . PHE A 1 102 ? 13.169 0.251 -2.891 1.00 95.44 102 PHE A N 1
ATOM 800 C CA . PHE A 1 102 ? 12.151 -0.532 -3.594 1.00 95.44 102 PHE A CA 1
ATOM 801 C C . PHE A 1 102 ? 11.805 -1.809 -2.816 1.00 95.44 102 PHE A C 1
ATOM 803 O O . PHE A 1 102 ? 12.165 -2.920 -3.210 1.00 95.44 102 PHE A O 1
ATOM 810 N N . ALA A 1 103 ? 11.167 -1.620 -1.660 1.00 94.19 103 ALA A N 1
ATOM 811 C CA . ALA A 1 103 ? 10.742 -2.675 -0.741 1.00 94.19 103 ALA A CA 1
ATOM 812 C C . ALA A 1 103 ? 9.214 -2.846 -0.743 1.00 94.19 103 ALA A C 1
ATOM 814 O O . ALA A 1 103 ? 8.484 -2.025 -1.295 1.00 94.19 103 ALA A O 1
ATOM 815 N N . GLY A 1 104 ? 8.725 -3.906 -0.097 1.00 93.88 104 GLY A N 1
ATOM 816 C CA . GLY A 1 104 ? 7.290 -4.149 0.096 1.00 93.88 104 GLY A CA 1
ATOM 817 C C . GLY A 1 104 ? 6.650 -5.050 -0.961 1.00 93.88 104 GLY A C 1
ATOM 818 O O . GLY A 1 104 ? 5.616 -5.653 -0.713 1.00 93.88 104 GLY A O 1
ATOM 819 N N . THR A 1 105 ? 7.280 -5.259 -2.116 1.00 95.19 105 THR A N 1
ATOM 820 C CA . THR A 1 105 ? 6.776 -6.247 -3.085 1.00 95.19 105 THR A CA 1
ATOM 821 C C . THR A 1 105 ? 6.792 -7.643 -2.479 1.00 95.19 105 THR A C 1
ATOM 823 O O . THR A 1 105 ? 7.839 -8.095 -2.029 1.00 95.19 105 THR A O 1
ATOM 826 N N . SER A 1 106 ? 5.665 -8.356 -2.509 1.00 95.19 106 SER A N 1
ATOM 827 C CA . SER A 1 106 ? 5.519 -9.701 -1.933 1.00 95.19 106 SER A CA 1
ATOM 828 C C . SER A 1 106 ? 5.792 -9.789 -0.418 1.00 95.19 106 SER A C 1
ATOM 830 O O . SER A 1 106 ? 6.028 -10.887 0.088 1.00 95.19 106 SER A O 1
ATOM 832 N N . ALA A 1 107 ? 5.823 -8.659 0.291 1.00 97.00 107 ALA A N 1
ATOM 833 C CA . ALA A 1 107 ? 5.954 -8.624 1.745 1.00 97.00 107 ALA A CA 1
ATOM 834 C C . ALA A 1 107 ? 4.578 -8.721 2.414 1.00 97.00 107 ALA A C 1
ATOM 836 O O . ALA A 1 107 ? 3.567 -8.376 1.809 1.00 97.00 107 ALA A O 1
ATOM 837 N N . GLU A 1 108 ? 4.552 -9.131 3.679 1.00 97.38 108 GLU A N 1
ATOM 838 C CA . GLU A 1 108 ? 3.313 -9.312 4.439 1.00 97.38 108 GLU A CA 1
ATOM 839 C C . GLU A 1 108 ? 3.250 -8.368 5.636 1.00 97.38 108 GLU A C 1
ATOM 841 O O . GLU A 1 108 ? 4.267 -8.065 6.271 1.00 97.38 108 GLU A O 1
ATOM 846 N N . PHE A 1 109 ? 2.038 -7.916 5.958 1.00 97.56 109 PHE A N 1
ATOM 847 C CA . PHE A 1 109 ? 1.778 -7.135 7.161 1.00 97.56 109 PHE A CA 1
ATOM 848 C C . PHE A 1 109 ? 1.263 -8.050 8.275 1.00 97.56 109 PHE A C 1
ATOM 850 O O . PHE A 1 109 ? 0.253 -8.735 8.130 1.00 97.56 109 PHE A O 1
ATOM 857 N N . ILE A 1 110 ? 1.956 -8.036 9.410 1.00 97.56 110 ILE A N 1
ATOM 858 C CA . ILE A 1 110 ? 1.650 -8.830 10.596 1.00 97.56 110 ILE A CA 1
ATOM 859 C C . ILE A 1 110 ? 1.075 -7.897 11.674 1.00 97.56 110 ILE A C 1
ATOM 861 O O . ILE A 1 110 ? 1.827 -7.100 12.250 1.00 97.56 110 ILE A O 1
ATOM 865 N N . PRO A 1 111 ? -0.240 -7.965 11.963 1.00 96.50 111 PRO A N 1
ATOM 866 C CA . PRO A 1 111 ? -0.906 -7.023 12.859 1.00 96.50 111 PRO A CA 1
ATOM 867 C C . PRO A 1 111 ? -0.536 -7.242 14.330 1.00 96.50 111 PRO A C 1
ATOM 869 O O . PRO A 1 111 ? -0.419 -8.375 14.800 1.00 96.50 111 PRO A O 1
ATOM 872 N N . ASN A 1 112 ? -0.453 -6.154 15.099 1.00 95.88 112 ASN A N 1
ATOM 873 C CA . ASN A 1 112 ? -0.456 -6.211 16.558 1.00 95.88 112 ASN A CA 1
ATOM 874 C C . ASN A 1 112 ? -1.876 -6.515 17.058 1.00 95.88 112 ASN A C 1
ATOM 876 O O . ASN A 1 112 ? -2.754 -5.653 17.080 1.00 95.88 112 ASN A O 1
ATOM 880 N N . THR A 1 113 ? -2.107 -7.753 17.486 1.00 94.19 113 THR A N 1
ATOM 881 C CA . THR A 1 113 ? -3.444 -8.235 17.853 1.00 94.19 113 THR A CA 1
ATOM 882 C C . THR A 1 113 ? -3.983 -7.685 19.174 1.00 94.19 113 THR A C 1
ATOM 884 O O . THR A 1 113 ? -5.147 -7.937 19.485 1.00 94.19 113 THR A O 1
ATOM 887 N N . ASN A 1 114 ? -3.169 -6.945 19.934 1.00 94.06 114 ASN A N 1
ATOM 888 C CA . ASN A 1 114 ? -3.552 -6.350 21.218 1.00 94.06 114 ASN A CA 1
ATOM 889 C C . ASN A 1 114 ? -4.257 -4.992 21.080 1.00 94.06 114 ASN A C 1
ATOM 891 O O . ASN A 1 114 ? -4.673 -4.423 22.086 1.00 94.06 114 ASN A O 1
ATOM 895 N N . LEU A 1 115 ? -4.364 -4.455 19.862 1.00 93.94 115 LEU A N 1
ATOM 896 C CA . LEU A 1 115 ? -5.033 -3.183 19.608 1.00 93.94 115 LEU A CA 1
ATOM 897 C C . LEU A 1 115 ? -6.514 -3.387 19.249 1.00 93.94 115 LEU A C 1
ATOM 899 O O . LEU A 1 115 ? -6.873 -4.455 18.732 1.00 93.94 115 LEU A O 1
ATOM 903 N N . PRO A 1 116 ? -7.371 -2.378 19.498 1.00 94.00 116 PRO A N 1
ATOM 904 C CA . PRO A 1 116 ? -8.789 -2.452 19.163 1.00 94.00 116 PRO A CA 1
ATOM 905 C C . PRO A 1 116 ? -9.029 -2.709 17.670 1.00 94.00 116 PRO A C 1
ATOM 907 O O . PRO A 1 116 ? -8.442 -2.068 16.800 1.00 94.00 116 PRO A O 1
ATOM 910 N N . ARG A 1 117 ? -9.904 -3.667 17.362 1.00 93.94 117 ARG A N 1
ATOM 911 C CA . ARG A 1 117 ? -10.246 -4.073 15.995 1.00 93.94 117 ARG A CA 1
ATOM 912 C C . ARG A 1 117 ? -11.740 -4.364 15.891 1.00 93.94 117 ARG A C 1
ATOM 914 O O . ARG A 1 117 ? -12.364 -4.712 16.893 1.00 93.94 117 ARG A O 1
ATOM 921 N N . SER A 1 118 ? -12.296 -4.240 14.691 1.00 91.81 118 SER A N 1
ATOM 922 C CA . SER A 1 118 ? -13.642 -4.710 14.368 1.00 91.81 118 SER A CA 1
ATOM 923 C C . SER A 1 118 ? -13.745 -6.231 14.526 1.00 91.81 118 SER A C 1
ATOM 925 O O . SER A 1 118 ? -12.736 -6.940 14.587 1.00 91.81 118 SER A O 1
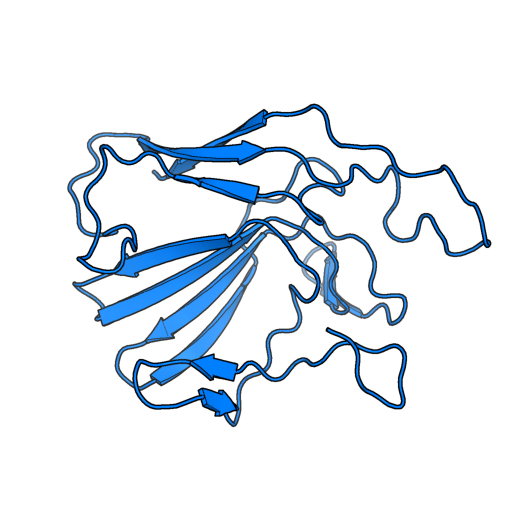ATOM 927 N N . GLU A 1 119 ? -14.970 -6.755 14.500 1.00 89.75 119 GLU A N 1
ATOM 928 C CA . GLU A 1 119 ? -15.220 -8.205 14.451 1.00 89.75 119 GLU A CA 1
ATOM 929 C C . GLU A 1 119 ? -14.560 -8.872 13.231 1.00 89.75 119 GLU A C 1
ATOM 931 O O . GLU A 1 119 ? -14.143 -10.026 13.295 1.00 89.75 119 GLU A O 1
ATOM 936 N N . THR A 1 120 ? -14.399 -8.120 12.139 1.00 88.00 120 THR A N 1
ATOM 937 C CA . THR A 1 120 ? -13.718 -8.543 10.906 1.00 88.00 120 THR A CA 1
ATOM 938 C C . THR A 1 120 ? -12.198 -8.334 10.935 1.00 88.00 120 THR A C 1
ATOM 940 O O . THR A 1 120 ? -11.520 -8.605 9.947 1.00 88.00 120 THR A O 1
ATOM 943 N N . GLY A 1 121 ? -11.633 -7.881 12.060 1.00 90.12 121 GLY A N 1
ATOM 944 C CA . GLY A 1 121 ? -10.187 -7.749 12.261 1.00 90.12 121 GLY A CA 1
ATOM 945 C C . GLY A 1 121 ? -9.557 -6.458 11.727 1.00 90.12 121 GLY A C 1
ATOM 946 O O . GLY A 1 121 ? -8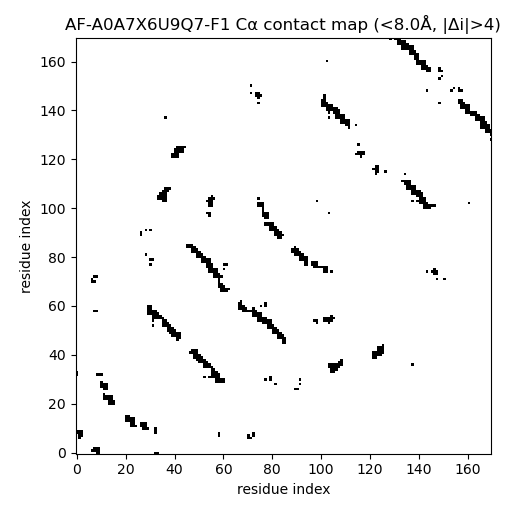.329 -6.356 11.732 1.00 90.12 121 GLY A O 1
ATOM 947 N N . VAL A 1 122 ? -10.357 -5.475 11.307 1.00 94.19 122 VAL A N 1
ATOM 948 C CA . VAL A 1 122 ? -9.899 -4.154 10.832 1.00 94.19 122 VAL A CA 1
ATOM 949 C C . VAL A 1 122 ? -9.572 -3.261 12.030 1.00 94.19 122 VAL A C 1
ATOM 951 O O . VAL A 1 122 ? -10.340 -3.230 12.986 1.00 94.19 122 VAL A O 1
ATOM 954 N N . PHE A 1 123 ? -8.457 -2.528 12.012 1.00 95.50 123 PHE A N 1
ATOM 955 C CA . PHE A 1 123 ? -8.096 -1.632 13.122 1.00 95.50 123 PHE A CA 1
ATOM 956 C C . PHE A 1 123 ? -9.046 -0.436 13.228 1.00 95.50 123 PHE A C 1
ATOM 958 O O . PHE A 1 123 ? -9.433 0.135 12.213 1.00 95.50 123 PHE A O 1
ATOM 965 N N . LEU A 1 124 ? -9.397 -0.049 14.455 1.00 94.12 124 LEU A N 1
ATOM 966 C CA . LEU A 1 124 ? -10.287 1.085 14.730 1.00 94.12 124 LEU A CA 1
ATOM 967 C C . LEU A 1 124 ? -9.472 2.382 14.891 1.00 94.12 124 LEU A C 1
ATOM 969 O O . LEU A 1 124 ? -8.710 2.512 15.836 1.00 94.12 124 LEU A O 1
ATOM 973 N N . LEU A 1 125 ? -9.590 3.354 13.991 1.00 90.19 125 LEU A N 1
ATOM 974 C CA . LEU A 1 125 ? -8.786 4.586 14.039 1.00 90.19 125 LEU A CA 1
ATOM 975 C C . LEU A 1 125 ? -9.206 5.539 15.172 1.00 90.19 125 LEU A C 1
ATOM 977 O O . LEU A 1 125 ? -8.425 6.373 15.617 1.00 90.19 125 LEU A O 1
ATOM 981 N N . ASP A 1 126 ? -10.435 5.401 15.652 1.00 86.38 126 ASP A N 1
ATOM 982 C CA . ASP A 1 126 ? -11.079 6.240 16.659 1.00 86.38 126 ASP A CA 1
ATOM 983 C C . ASP A 1 126 ? -10.700 5.889 18.110 1.00 86.38 126 ASP A C 1
ATOM 985 O O . ASP A 1 126 ? -11.250 6.467 19.052 1.00 86.38 126 ASP A O 1
ATOM 989 N N . TRP A 1 127 ? -9.748 4.972 18.333 1.00 84.94 127 TRP A N 1
ATOM 990 C CA . TRP A 1 127 ? -9.258 4.705 19.685 1.00 84.94 127 TRP A CA 1
ATOM 991 C C . TRP A 1 127 ? -8.355 5.849 20.188 1.00 84.94 127 TRP A C 1
ATOM 993 O O . TRP A 1 127 ? -7.598 6.448 19.423 1.00 84.94 127 TRP A O 1
ATOM 1003 N N . PRO A 1 128 ? -8.358 6.154 21.498 1.00 81.38 128 PRO A N 1
ATOM 1004 C CA . PRO A 1 128 ? -7.494 7.194 22.048 1.00 81.38 128 PRO A CA 1
ATOM 1005 C C . PRO A 1 128 ? -6.009 6.809 21.941 1.00 81.38 128 PRO A C 1
ATOM 1007 O O . PRO A 1 128 ? -5.570 5.827 22.542 1.00 81.38 128 PRO A O 1
ATOM 1010 N N . MET A 1 129 ? -5.229 7.604 21.202 1.00 85.25 129 MET A N 1
ATOM 1011 C CA . MET A 1 129 ? -3.777 7.453 21.036 1.00 85.25 129 MET A CA 1
ATOM 1012 C C . MET A 1 129 ? -3.033 8.532 21.838 1.00 85.25 129 MET A C 1
ATOM 1014 O O . MET A 1 129 ? -2.920 9.665 21.379 1.00 85.25 129 MET A O 1
ATOM 1018 N N . PRO A 1 130 ? -2.513 8.232 23.045 1.00 84.38 130 PRO A N 1
ATOM 1019 C CA . PRO A 1 130 ? -1.740 9.202 23.831 1.00 84.38 130 PRO A CA 1
ATOM 1020 C C . PRO A 1 130 ? -0.324 9.459 23.272 1.00 84.38 130 PRO A C 1
ATOM 1022 O O . PRO A 1 130 ? 0.431 10.236 23.853 1.00 84.38 130 PRO A O 1
ATOM 1025 N N . GLY A 1 131 ? 0.050 8.790 22.179 1.00 90.56 131 GLY A N 1
ATOM 1026 C CA . GLY A 1 131 ? 1.331 8.885 21.482 1.00 90.56 131 GLY A CA 1
ATOM 1027 C C . GLY A 1 131 ? 1.433 7.814 20.386 1.00 90.56 131 GLY A C 1
ATOM 1028 O O . GLY A 1 131 ? 0.443 7.117 20.146 1.00 90.56 131 GLY A O 1
ATOM 1029 N N . PRO A 1 132 ? 2.614 7.641 19.763 1.00 92.19 132 PRO A N 1
ATOM 1030 C CA . PRO A 1 132 ? 2.808 6.669 18.692 1.00 92.19 132 PRO A CA 1
ATOM 1031 C C . PRO A 1 132 ? 2.460 5.237 19.114 1.00 92.19 132 PRO A C 1
ATOM 1033 O O . PRO A 1 132 ? 2.922 4.747 20.150 1.00 92.19 132 PRO A O 1
ATOM 1036 N N . VAL A 1 133 ? 1.688 4.540 18.283 1.00 93.62 133 VAL A N 1
ATOM 1037 C CA . VAL A 1 133 ? 1.237 3.162 18.515 1.00 93.62 133 VAL A CA 1
ATOM 1038 C C . VAL A 1 133 ? 1.840 2.221 17.476 1.00 93.62 133 VAL A C 1
ATOM 1040 O O . VAL A 1 133 ? 1.676 2.419 16.275 1.00 93.62 133 VAL A O 1
ATOM 1043 N N . LEU A 1 134 ? 2.504 1.155 17.936 1.00 95.50 134 LEU A N 1
ATOM 1044 C CA . LEU A 1 134 ? 2.995 0.075 17.076 1.00 95.50 134 LEU A CA 1
ATOM 1045 C C . LEU A 1 134 ? 1.817 -0.785 16.610 1.00 95.50 134 LEU A C 1
ATOM 1047 O O . LEU A 1 134 ? 1.337 -1.642 17.361 1.00 95.50 134 LEU A O 1
ATOM 1051 N N . ILE A 1 135 ? 1.371 -0.577 15.372 1.00 95.75 135 ILE A N 1
ATOM 1052 C CA . ILE A 1 135 ? 0.205 -1.269 14.810 1.00 95.75 135 ILE A CA 1
ATOM 1053 C C . ILE A 1 135 ? 0.543 -2.644 14.230 1.00 95.75 135 ILE A C 1
ATOM 1055 O O . ILE A 1 135 ? -0.331 -3.499 14.089 1.00 95.75 135 ILE A O 1
ATOM 1059 N N . GLY A 1 136 ? 1.817 -2.901 13.944 1.00 97.38 136 GLY A N 1
ATOM 1060 C CA . GLY A 1 136 ? 2.277 -4.192 13.453 1.00 97.38 136 GLY A CA 1
ATOM 1061 C C . GLY A 1 136 ? 3.666 -4.130 12.840 1.00 97.38 136 GLY A C 1
ATOM 1062 O O . GLY A 1 136 ? 4.411 -3.167 13.034 1.00 97.38 136 GLY A O 1
ATOM 1063 N N . HIS A 1 137 ? 3.998 -5.175 12.091 1.00 98.12 137 HIS A N 1
ATOM 1064 C CA . HIS A 1 137 ? 5.276 -5.301 11.404 1.00 98.12 137 HIS A CA 1
ATOM 1065 C C . HIS A 1 137 ? 5.072 -5.640 9.933 1.00 98.12 137 HIS A C 1
ATOM 1067 O O . HIS A 1 137 ? 4.176 -6.403 9.594 1.00 98.12 137 HIS A O 1
ATOM 1073 N N . MET A 1 138 ? 5.937 -5.125 9.070 1.00 97.25 138 MET A N 1
ATOM 1074 C CA . MET A 1 138 ? 6.085 -5.617 7.705 1.00 97.25 138 MET A CA 1
ATOM 1075 C C . MET A 1 138 ? 7.262 -6.589 7.650 1.00 97.25 138 MET A C 1
ATOM 1077 O O . MET A 1 138 ? 8.344 -6.260 8.147 1.00 97.25 138 MET A O 1
ATOM 1081 N N . VAL A 1 139 ? 7.061 -7.765 7.054 1.00 97.44 139 VAL A N 1
ATOM 1082 C CA . VAL A 1 139 ? 8.066 -8.836 7.013 1.00 97.44 139 VAL A CA 1
ATOM 1083 C C . VAL A 1 139 ? 8.218 -9.393 5.599 1.00 97.44 139 VAL A C 1
ATOM 1085 O O . VAL A 1 139 ? 7.232 -9.669 4.915 1.00 97.44 139 VAL A O 1
ATOM 1088 N N . GLY A 1 140 ? 9.470 -9.627 5.200 1.00 96.06 140 GLY A N 1
ATOM 1089 C CA . GLY A 1 140 ? 9.816 -10.346 3.978 1.00 96.06 140 GLY A CA 1
ATOM 1090 C C . GLY A 1 140 ? 9.627 -9.521 2.707 1.00 96.06 140 GLY A C 1
ATOM 1091 O O . GLY A 1 140 ? 9.766 -8.300 2.708 1.00 96.06 140 GLY A O 1
ATOM 1092 N N . GLY A 1 141 ? 9.319 -10.220 1.615 1.00 95.69 141 GLY A N 1
ATOM 1093 C CA . GLY A 1 141 ? 9.195 -9.648 0.280 1.00 95.69 141 GLY A CA 1
ATOM 1094 C C . GLY A 1 141 ? 10.503 -9.599 -0.502 1.00 95.69 141 GLY A C 1
ATOM 1095 O O . GLY A 1 141 ? 11.487 -10.265 -0.176 1.00 95.69 141 GLY A O 1
ATOM 1096 N N . ILE A 1 142 ? 10.475 -8.833 -1.587 1.00 95.06 142 ILE A N 1
ATOM 1097 C CA . ILE A 1 142 ? 11.565 -8.663 -2.541 1.00 95.06 142 ILE A CA 1
ATOM 1098 C C . ILE A 1 142 ? 12.202 -7.295 -2.304 1.00 95.06 142 ILE A C 1
ATOM 1100 O O . ILE A 1 142 ? 11.525 -6.268 -2.363 1.00 95.06 142 ILE A O 1
ATOM 1104 N N . ALA A 1 143 ? 13.513 -7.291 -2.086 1.00 93.12 143 ALA A N 1
ATOM 1105 C CA . ALA A 1 143 ? 14.336 -6.096 -2.131 1.00 93.12 143 ALA A CA 1
ATOM 1106 C C . ALA A 1 143 ? 14.904 -5.938 -3.546 1.00 93.12 143 ALA A C 1
ATOM 1108 O O . ALA A 1 143 ? 15.600 -6.827 -4.052 1.00 93.12 143 ALA A O 1
ATOM 1109 N N . SER A 1 144 ? 14.617 -4.801 -4.180 1.00 94.88 144 SER A N 1
ATOM 1110 C CA . SER A 1 144 ? 15.187 -4.452 -5.481 1.00 94.88 144 SER A CA 1
ATOM 1111 C C . SER A 1 144 ? 16.163 -3.272 -5.369 1.00 94.88 144 SER A C 1
ATOM 1113 O O . SER A 1 144 ? 15.847 -2.277 -4.712 1.00 94.88 144 SER A O 1
ATOM 1115 N N . PRO A 1 145 ? 17.340 -3.325 -6.021 1.00 92.88 145 PRO A N 1
ATOM 1116 C CA . PRO A 1 145 ? 18.266 -2.195 -6.076 1.00 92.88 145 PRO A CA 1
ATOM 1117 C C . PRO A 1 145 ? 17.846 -1.122 -7.096 1.00 92.88 145 PRO A C 1
ATOM 1119 O O . PRO A 1 145 ? 18.423 -0.038 -7.106 1.00 92.88 145 PRO A O 1
ATOM 1122 N N . ALA A 1 146 ? 16.870 -1.409 -7.965 1.00 94.25 146 ALA A N 1
ATOM 1123 C CA . ALA A 1 146 ? 16.415 -0.515 -9.030 1.00 94.25 146 ALA A CA 1
ATOM 1124 C C . ALA A 1 146 ? 14.908 -0.667 -9.303 1.00 94.25 146 ALA A C 1
ATOM 1126 O O . ALA A 1 146 ? 14.315 -1.694 -8.981 1.00 94.25 146 ALA A O 1
ATOM 1127 N N . ALA A 1 147 ? 14.300 0.333 -9.945 1.00 94.50 147 ALA A N 1
ATOM 1128 C CA . ALA A 1 147 ? 12.880 0.319 -10.305 1.00 94.50 147 ALA A CA 1
ATOM 1129 C C . ALA A 1 147 ? 12.548 -0.787 -11.328 1.00 94.50 147 ALA A C 1
ATOM 1131 O O . ALA A 1 147 ? 11.575 -1.512 -11.163 1.00 94.50 147 ALA A O 1
ATOM 1132 N N . ASN A 1 148 ? 13.412 -0.976 -12.336 1.00 94.12 148 ASN A N 1
ATOM 1133 C CA . ASN A 1 148 ? 13.245 -1.964 -13.409 1.00 94.12 148 ASN A CA 1
ATOM 1134 C C . ASN A 1 148 ? 14.442 -2.932 -13.487 1.00 94.12 148 ASN A C 1
ATOM 1136 O O . ASN A 1 148 ? 15.208 -2.891 -14.459 1.00 94.12 148 ASN A O 1
ATOM 1140 N N . PRO A 1 149 ? 14.631 -3.815 -12.487 1.00 90.50 149 PRO A N 1
ATOM 1141 C CA . PRO A 1 149 ? 15.807 -4.686 -12.396 1.00 90.50 149 PRO A CA 1
ATOM 1142 C C . PRO A 1 149 ? 15.877 -5.734 -13.523 1.00 90.50 149 PRO A C 1
ATOM 1144 O O . PRO A 1 149 ? 16.932 -6.322 -13.746 1.00 90.50 149 PRO A O 1
ATOM 1147 N N . PHE A 1 150 ? 14.776 -5.952 -14.253 1.00 85.56 150 PHE A N 1
ATOM 1148 C CA . PHE A 1 150 ? 14.659 -6.966 -15.308 1.00 85.56 150 PHE A CA 1
ATOM 1149 C C . PHE A 1 150 ? 14.668 -6.400 -16.738 1.00 85.56 150 PHE A C 1
ATOM 1151 O O . PHE A 1 150 ? 14.609 -7.172 -17.691 1.00 85.56 150 PHE A O 1
ATOM 1158 N N . SER A 1 151 ? 14.794 -5.079 -16.913 1.00 81.12 151 SER A N 1
ATOM 1159 C CA . SER A 1 151 ? 14.710 -4.396 -18.223 1.00 81.12 151 SER A CA 1
ATOM 1160 C C . SER A 1 151 ? 15.741 -4.860 -19.269 1.00 81.12 151 SER A C 1
ATOM 1162 O O . SER A 1 151 ? 15.552 -4.643 -20.462 1.00 81.12 151 SER A O 1
ATOM 1164 N N . LEU A 1 152 ? 16.815 -5.532 -18.840 1.00 79.62 152 LEU A N 1
ATOM 1165 C CA . LEU A 1 152 ? 17.876 -6.072 -19.698 1.00 79.62 152 LEU A CA 1
ATOM 1166 C C . LEU A 1 152 ? 17.992 -7.605 -19.615 1.00 79.62 152 LEU A C 1
ATOM 1168 O O . LEU A 1 152 ? 19.080 -8.147 -19.805 1.00 79.62 152 LEU A O 1
ATOM 1172 N N . ASN A 1 153 ? 16.898 -8.310 -19.291 1.00 74.81 153 ASN A N 1
ATOM 1173 C CA . ASN A 1 153 ? 16.878 -9.769 -19.085 1.00 74.81 153 ASN A CA 1
ATOM 1174 C C . ASN A 1 153 ? 17.922 -10.256 -18.061 1.00 74.81 153 ASN A C 1
ATOM 1176 O O . ASN A 1 153 ? 18.470 -11.354 -18.168 1.00 74.81 153 ASN A O 1
ATOM 1180 N N . GLN A 1 154 ? 18.219 -9.425 -17.060 1.00 78.19 154 GLN A N 1
ATOM 1181 C CA . GLN A 1 154 ? 19.165 -9.751 -16.000 1.00 78.19 154 GLN A CA 1
ATOM 1182 C C . GLN A 1 154 ? 18.446 -10.488 -14.870 1.00 78.19 154 GLN A C 1
ATOM 1184 O O . GLN A 1 154 ? 17.678 -9.906 -14.109 1.00 78.19 154 GLN A O 1
ATOM 1189 N N . THR A 1 155 ? 18.709 -11.784 -14.737 1.00 74.44 155 THR A N 1
ATOM 1190 C CA . THR A 1 155 ? 18.227 -12.589 -13.610 1.00 74.44 155 THR A CA 1
ATOM 1191 C C . THR A 1 155 ? 19.229 -12.504 -12.456 1.00 74.44 155 THR A C 1
ATOM 1193 O O . THR A 1 155 ? 20.418 -12.719 -12.676 1.00 74.44 155 THR A O 1
ATOM 1196 N N . GLY A 1 156 ? 18.775 -12.215 -11.232 1.00 81.06 156 GLY A N 1
ATOM 1197 C CA . GLY A 1 156 ? 19.636 -12.167 -10.034 1.00 81.06 156 GLY A CA 1
ATOM 1198 C C . GLY A 1 156 ? 19.930 -10.772 -9.471 1.00 81.06 156 GLY A C 1
ATOM 1199 O O . GLY A 1 156 ? 20.787 -10.643 -8.604 1.00 81.06 156 GLY A O 1
ATOM 1200 N N . GLN A 1 157 ? 19.231 -9.735 -9.942 1.00 88.88 157 GLN A N 1
ATOM 1201 C CA . GLN A 1 157 ? 19.365 -8.368 -9.418 1.00 88.88 157 GLN A CA 1
ATOM 1202 C C . GLN A 1 157 ? 18.593 -8.138 -8.111 1.00 88.88 157 GLN A C 1
ATOM 1204 O O . GLN A 1 157 ? 18.928 -7.244 -7.343 1.00 88.88 157 GLN A O 1
ATOM 1209 N N . THR A 1 158 ? 17.549 -8.924 -7.858 1.00 93.62 158 THR A N 1
ATOM 1210 C CA . THR A 1 158 ? 16.707 -8.807 -6.663 1.00 93.62 158 THR A CA 1
ATOM 1211 C C . THR A 1 158 ? 17.063 -9.870 -5.632 1.00 93.62 158 THR A C 1
ATOM 1213 O O . THR A 1 158 ? 17.487 -10.971 -5.989 1.00 93.62 158 THR A O 1
ATOM 1216 N N . SER A 1 159 ? 16.803 -9.588 -4.360 1.00 94.56 159 SER A N 1
ATOM 1217 C CA . SER A 1 159 ? 16.977 -10.540 -3.259 1.00 94.56 159 SER A CA 1
ATOM 1218 C C . SER A 1 159 ? 15.725 -10.624 -2.388 1.00 94.56 159 SER A C 1
ATOM 1220 O O . SER A 1 159 ? 14.850 -9.763 -2.448 1.00 94.56 159 SER A O 1
ATOM 1222 N N . ALA A 1 160 ? 15.633 -11.669 -1.563 1.00 96.31 160 ALA A N 1
ATOM 1223 C CA . ALA A 1 160 ? 14.687 -11.667 -0.452 1.00 96.31 160 ALA A CA 1
ATOM 1224 C C . ALA A 1 160 ? 15.051 -10.528 0.512 1.00 96.31 160 ALA A C 1
ATOM 1226 O O . ALA A 1 160 ? 16.231 -10.349 0.828 1.00 96.31 160 ALA A O 1
ATOM 1227 N N . ASP A 1 161 ? 14.058 -9.766 0.962 1.00 95.50 161 ASP A N 1
ATOM 1228 C CA . ASP A 1 161 ? 14.261 -8.686 1.921 1.00 95.50 161 ASP A CA 1
ATOM 1229 C C . ASP A 1 161 ? 14.371 -9.267 3.345 1.00 95.50 161 ASP A C 1
ATOM 1231 O O . ASP A 1 161 ? 13.398 -9.833 3.851 1.00 95.50 161 ASP A O 1
ATOM 1235 N N . PRO A 1 162 ? 15.538 -9.168 4.013 1.00 94.94 162 PRO A N 1
ATOM 1236 C CA . PRO A 1 162 ? 15.718 -9.708 5.358 1.00 94.94 162 PRO A CA 1
ATOM 1237 C C . PRO A 1 162 ? 15.207 -8.757 6.450 1.00 94.94 162 PRO A C 1
ATOM 1239 O O . PRO A 1 162 ? 15.316 -9.073 7.636 1.00 94.94 162 PRO A O 1
ATOM 1242 N N . ARG A 1 163 ? 14.734 -7.558 6.085 1.00 95.25 163 ARG A N 1
ATOM 1243 C CA . ARG A 1 163 ? 14.345 -6.520 7.043 1.00 95.25 163 ARG A CA 1
ATOM 1244 C C . ARG A 1 163 ? 12.961 -6.800 7.626 1.00 95.25 163 ARG A C 1
ATOM 1246 O O . ARG A 1 163 ? 12.068 -7.323 6.965 1.00 95.25 163 ARG A O 1
ATOM 1253 N N . ILE A 1 164 ? 12.791 -6.376 8.874 1.00 97.06 164 ILE A N 1
ATOM 1254 C CA . ILE A 1 164 ? 11.495 -6.261 9.542 1.00 97.06 164 ILE A CA 1
ATOM 1255 C C . ILE A 1 164 ? 11.274 -4.778 9.809 1.00 97.06 164 ILE A C 1
ATOM 1257 O O . ILE A 1 164 ? 12.129 -4.129 10.415 1.00 97.06 164 ILE A O 1
ATOM 1261 N N . PHE A 1 165 ? 10.141 -4.245 9.366 1.00 96.44 165 PHE A N 1
ATOM 1262 C CA . PHE A 1 165 ? 9.787 -2.848 9.598 1.00 96.44 165 PHE A CA 1
ATOM 1263 C C . PHE A 1 165 ? 8.708 -2.761 10.660 1.00 96.44 165 PHE A C 1
ATOM 1265 O O . PHE A 1 165 ? 7.683 -3.425 10.552 1.00 96.44 165 PHE A O 1
ATOM 1272 N N . CYS A 1 166 ? 8.923 -1.918 11.664 1.00 97.19 166 CYS A N 1
ATOM 1273 C CA . CYS A 1 166 ? 7.885 -1.559 12.619 1.00 97.19 166 CYS A CA 1
ATOM 1274 C C . CYS A 1 166 ? 6.980 -0.495 11.997 1.00 97.19 166 CYS A C 1
ATOM 1276 O O . CYS A 1 166 ? 7.475 0.537 11.541 1.00 97.19 166 CYS A O 1
ATOM 1278 N N . ILE A 1 167 ? 5.671 -0.732 12.001 1.00 95.94 167 ILE A N 1
ATOM 1279 C CA . ILE A 1 167 ? 4.687 0.217 11.480 1.00 95.94 167 ILE A CA 1
ATOM 1280 C C . ILE A 1 167 ? 4.054 0.945 12.661 1.00 95.94 167 ILE A C 1
ATOM 1282 O O . ILE A 1 167 ? 3.436 0.320 13.525 1.00 95.94 167 ILE A O 1
ATOM 1286 N N . TRP A 1 168 ? 4.226 2.261 12.694 1.00 94.31 168 TRP A N 1
ATOM 1287 C CA . TRP A 1 168 ? 3.710 3.132 13.745 1.00 94.31 168 TRP A CA 1
ATOM 1288 C C . TRP A 1 168 ? 2.632 4.056 13.181 1.00 94.31 168 TRP A C 1
ATOM 1290 O O . TRP A 1 168 ? 2.729 4.482 12.031 1.00 94.31 168 TRP A O 1
ATOM 1300 N N . VAL A 1 169 ? 1.622 4.351 13.994 1.00 89.81 169 VAL A N 1
ATOM 1301 C CA . VAL A 1 169 ? 0.593 5.367 13.729 1.00 89.81 169 VAL A CA 1
ATOM 1302 C C . VAL A 1 169 ? 0.654 6.400 14.851 1.00 89.81 169 VAL A C 1
ATOM 1304 O O . VAL A 1 169 ? 0.848 6.021 16.009 1.00 89.81 169 VAL A O 1
ATOM 1307 N N . GLU A 1 170 ? 0.523 7.677 14.503 1.00 84.38 170 GLU A N 1
ATOM 1308 C CA . GLU A 1 170 ? 0.542 8.830 15.414 1.00 84.38 170 GLU A CA 1
ATOM 1309 C C . GLU A 1 170 ? -0.593 9.811 15.112 1.00 84.38 170 GLU A C 1
ATOM 1311 O O . GLU A 1 170 ? -1.047 9.845 13.943 1.00 84.38 170 GLU A O 1
#

Sequence (170 aa):
VFQANADLPFLTVVEIDADSYYPVAGFEQPLSHYHSPKLALTDSSQQALHMIFFGGLAQFYYEDGVRKQDDLVPFVSTISRVTRTADDTFTEHVLPISMPGFAGTSAEFIPNTNLPRSETGVFLLDWPMPGPVLIGHMVGGIASPAANPFSLNQTGQTSADPRIFCIWVE

Solvent-accessible surface area (backbone atoms only — not comparable to full-atom values): 9517 Å² total; per-residue (Å²): 98,62,43,97,89,44,86,41,66,56,37,65,46,70,51,74,63,99,89,53,71,45,74,47,80,98,43,65,48,54,58,53,53,49,62,35,21,61,49,54,36,33,32,73,90,67,47,26,42,36,40,35,35,40,16,8,24,19,43,29,51,72,58,97,88,40,80,46,76,40,75,83,40,27,42,30,28,52,22,33,34,40,36,37,40,71,86,72,50,68,48,75,43,77,50,103,55,65,42,87,54,32,27,26,26,65,14,44,56,48,72,44,81,90,55,69,50,48,99,88,67,36,32,49,64,76,58,91,71,99,53,75,40,75,54,27,35,39,42,46,22,38,32,36,88,46,48,63,56,54,80,78,78,46,84,78,62,58,44,76,28,87,60,73,45,80,40,70,50,119

Nearest PDB structures (foldseek):
  6df3-assembly1_L  TM=1.718E-01  e=4.049E+00  Homo sapiens

pLDDT: mean 93.54, std 4.37, range [74.44, 98.12]

Foldseek 3Di:
DDDPPALAFFQWDWDDDPPGIDTQPPGGHQQEGADFAWAWEAEPVQRKIKIKGAWAFGQWDDDPNDIDGDSLRWTFFWIKIWMQTPVRDIDIDTDPDTHPASDGHVKYWAFDQVADADPVRHGYPPDDDPDKDQGTKIAKHKHAPDRNQCPPPDPPRIDIDHDIDGDIDD

Secondary structure (DSSP, 8-state):
-EETTEEEE----EEE-SS-EEE-TT----S--S---EEEEEETTTTEEEEEEEEEE-SEEEETTEEEE-TT--EEEEEEEEEE-TT--EEEEEEEEE-SSEEEEEEEEEE-TTS-B-TTS-EETTS--SS-EEEEEEEEEEEESSS-TTTT--TTS-EE---EEEEEE-